Protein AF-A7RQT7-F1 (afdb_monomer_lite)

Organism: Nematostella vectensis (NCBI:txid45351)

Radius of gyration: 22.71 Å; chains: 1; bounding box: 48×41×63 Å

Secondary structure (DSSP, 8-state):
-EEEEEE-SS-EEEEESS--TTTTTT-----TTHHHHHHHHHHHHHHHHHHHHHHHHHHHHHHHHHHTT-HHHHHHHHHHHHHHHHHHHHHHHHHH-TT-HHHHHHHHHHHHHHHHHHHHHHHHHHHHHHHHHHHTS--

InterPro domains:
  IPR000203 GPS motif [PF01825] (1-25)
  IPR000832 GPCR, family 2, secretin-like [PF00002] (40-138)
  IPR000832 GPCR, family 2, secretin-like [PR00249] (43-67)
  IPR000832 GPCR, family 2, secretin-like [PR00249] (75-99)
  IPR000832 GPCR, family 2, secretin-like [PR00249] (106-129)
  IPR017981 GPCR, family 2-like, 7TM [PS50261] (41-139)
  IPR057244 GAIN, subdomain B [PS50221] (1-32)

pLDDT: mean 77.3, std 13.42, range [47.0, 93.88]

Foldseek 3Di:
DKDWPDDDPVDTHIDDPDDDPVCVVPDPDPDPVVVVVVVVVVVCLVVVLVVLLVVLVVVLVVLVVCCVPPVPLSVLVNLLSVLVNVLSVLVVVQVVVVPDPVSVVVSVVSNVVSVVSNVVSVVVVVVVVVCCVPVVDDD

Sequence (139 aa):
GCFVNGTNETHTICHCYHLTSFAVLMQHSPDTFASQHQFALGLITYIGISISLLALSLALLTFSTFTFLKSSRNFAHINLTLSLILAEVIFLVGIDKTQYYIPCRVIAVLLHYLFLVVFCWMAAEGIILYIMLVRVFPS

Structure (mmCIF, N/CA/C/O backbone):
data_AF-A7RQT7-F1
#
_entry.id   AF-A7RQT7-F1
#
loop_
_atom_site.group_PDB
_atom_site.id
_atom_site.type_symbol
_atom_site.label_atom_id
_atom_site.label_alt_id
_atom_site.label_comp_id
_atom_site.label_asym_id
_atom_site.label_entity_id
_atom_site.label_seq_id
_atom_site.pdbx_PDB_ins_code
_atom_site.Cartn_x
_atom_site.Cartn_y
_atom_site.Cartn_z
_atom_site.occupancy
_atom_site.B_iso_or_equiv
_atom_site.auth_seq_id
_atom_site.auth_comp_id
_atom_site.auth_asym_id
_atom_site.auth_atom_id
_atom_site.pdbx_PDB_model_num
ATOM 1 N N . GLY A 1 1 ? 23.841 27.815 -17.626 1.00 68.75 1 GLY A N 1
ATOM 2 C CA . GLY A 1 1 ? 23.195 27.535 -18.920 1.00 68.75 1 GLY A CA 1
ATOM 3 C C . GLY A 1 1 ? 23.325 26.061 -19.235 1.00 68.75 1 GLY A C 1
ATOM 4 O O . GLY A 1 1 ? 23.945 25.337 -18.461 1.00 68.75 1 GLY A O 1
ATOM 5 N N . CYS A 1 2 ? 22.718 25.605 -20.325 1.00 82.69 2 CYS A N 1
ATOM 6 C CA . CYS A 1 2 ? 22.808 24.219 -20.774 1.00 82.69 2 CYS A CA 1
ATOM 7 C C . CYS A 1 2 ? 23.068 24.172 -22.276 1.00 82.69 2 CYS A C 1
ATOM 9 O O . CYS A 1 2 ? 22.557 25.027 -22.996 1.00 82.69 2 CYS A O 1
ATOM 11 N N . PHE A 1 3 ? 23.867 23.209 -22.726 1.00 84.12 3 PHE A N 1
ATOM 12 C CA . PHE A 1 3 ? 24.204 23.011 -24.130 1.00 84.12 3 PHE A CA 1
ATOM 13 C C . PHE A 1 3 ? 24.027 21.543 -24.522 1.00 84.12 3 PHE A C 1
ATOM 15 O O . PHE A 1 3 ? 24.207 20.637 -23.711 1.00 84.12 3 PHE A O 1
ATOM 22 N N . VAL A 1 4 ? 23.635 21.308 -25.771 1.00 83.69 4 VAL A N 1
ATOM 23 C CA . VAL A 1 4 ? 23.454 19.960 -26.320 1.00 83.69 4 VAL A CA 1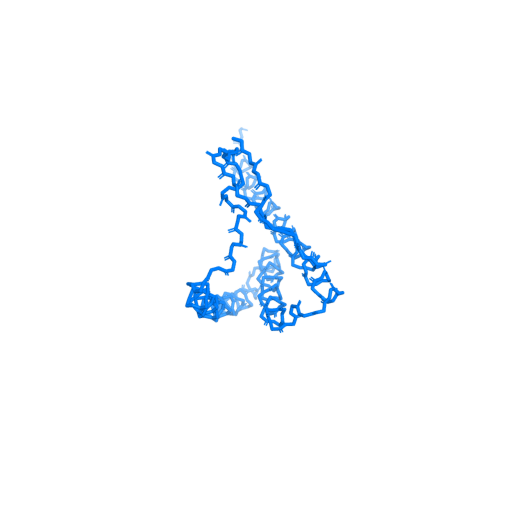
ATOM 24 C C . VAL A 1 4 ? 24.827 19.390 -26.666 1.00 83.69 4 VAL A C 1
ATOM 26 O O . VAL A 1 4 ? 25.588 20.025 -27.390 1.00 83.69 4 VAL A O 1
ATOM 29 N N . ASN A 1 5 ? 25.144 18.214 -26.130 1.00 84.94 5 ASN A N 1
ATOM 30 C CA . ASN A 1 5 ? 26.415 17.529 -26.359 1.00 84.94 5 ASN A CA 1
ATOM 31 C C . ASN A 1 5 ? 26.350 16.565 -27.550 1.00 84.94 5 ASN A C 1
ATOM 33 O O . ASN A 1 5 ? 27.333 16.385 -28.258 1.00 84.94 5 ASN A O 1
ATOM 37 N N . GLY A 1 6 ? 25.190 15.952 -27.791 1.00 82.50 6 GLY A N 1
ATOM 38 C CA . GLY A 1 6 ? 25.000 15.065 -28.935 1.00 82.50 6 GLY A CA 1
ATOM 39 C C . GLY A 1 6 ? 23.554 14.626 -29.094 1.00 82.50 6 GLY A C 1
ATOM 40 O O . GLY A 1 6 ? 22.845 14.468 -28.107 1.00 82.50 6 GLY A O 1
ATOM 41 N N . THR A 1 7 ? 23.124 14.411 -30.333 1.00 84.25 7 THR A N 1
ATOM 42 C CA . THR A 1 7 ? 21.769 13.954 -30.661 1.00 84.25 7 THR A CA 1
ATOM 43 C C . THR A 1 7 ? 21.854 12.681 -31.487 1.00 84.25 7 THR A C 1
ATOM 45 O O . THR A 1 7 ? 22.606 12.627 -32.457 1.00 84.25 7 THR A O 1
ATOM 48 N N . ASN A 1 8 ? 21.085 11.669 -31.103 1.00 84.38 8 ASN A N 1
ATOM 49 C CA . ASN A 1 8 ? 20.872 10.438 -31.856 1.00 84.38 8 ASN A CA 1
ATOM 50 C C . ASN A 1 8 ? 19.373 10.303 -32.186 1.00 84.38 8 ASN A C 1
ATOM 52 O O . ASN A 1 8 ? 18.559 11.034 -31.620 1.00 84.38 8 ASN A O 1
ATOM 56 N N . GLU A 1 9 ? 18.987 9.379 -33.070 1.00 78.19 9 GLU A N 1
ATOM 57 C CA . GLU A 1 9 ? 17.587 9.230 -33.514 1.00 78.19 9 GLU A CA 1
ATOM 58 C C . GLU A 1 9 ? 16.612 8.942 -32.366 1.00 78.19 9 GLU A C 1
ATOM 60 O O . GLU A 1 9 ? 15.435 9.283 -32.439 1.00 78.19 9 GLU A O 1
ATOM 65 N N . THR A 1 10 ? 17.104 8.340 -31.284 1.00 79.69 10 THR A N 1
ATOM 66 C CA . THR A 1 10 ? 16.289 7.984 -30.123 1.00 79.69 10 THR A CA 1
ATOM 67 C C . THR A 1 10 ? 16.389 8.984 -28.976 1.00 79.69 10 THR A C 1
ATOM 69 O O . THR A 1 10 ? 15.420 9.133 -28.236 1.00 79.69 10 THR A O 1
ATOM 72 N N . HIS A 1 11 ? 17.516 9.686 -28.805 1.00 60.91 11 HIS A N 1
ATOM 73 C CA . HIS A 1 11 ? 17.740 10.551 -27.642 1.00 60.91 11 HIS A CA 1
ATOM 74 C C . HIS A 1 11 ? 18.741 11.684 -27.898 1.00 60.91 11 HIS A C 1
ATOM 76 O O . HIS A 1 11 ? 19.710 11.538 -28.641 1.00 60.91 11 HIS A O 1
ATOM 82 N N . THR A 1 12 ? 18.544 12.790 -27.178 1.00 81.56 12 THR A N 1
ATOM 83 C CA . THR A 1 12 ? 19.444 13.949 -27.139 1.00 81.56 12 THR A CA 1
ATOM 84 C C . THR A 1 12 ? 20.131 14.035 -25.779 1.00 81.56 12 THR A C 1
ATOM 86 O O . THR A 1 12 ? 19.471 14.045 -24.742 1.00 81.56 12 THR A O 1
ATOM 89 N N . ILE A 1 13 ? 21.457 14.123 -25.782 1.00 78.25 13 ILE A N 1
ATOM 90 C CA . ILE A 1 13 ? 22.318 14.269 -24.609 1.00 78.25 13 ILE A CA 1
ATOM 91 C C . ILE A 1 13 ? 22.632 15.756 -24.420 1.00 78.25 13 ILE A C 1
ATOM 93 O O . ILE A 1 13 ? 23.211 16.390 -25.304 1.00 78.25 13 ILE A O 1
ATOM 97 N N . CYS A 1 14 ? 22.301 16.309 -23.253 1.00 78.50 14 CYS A N 1
ATOM 98 C CA . CYS A 1 14 ? 22.558 17.706 -22.895 1.00 78.50 14 CYS A CA 1
ATOM 99 C C . CYS A 1 14 ? 23.486 17.804 -21.677 1.00 78.50 14 CYS A C 1
ATOM 101 O O . CYS A 1 14 ? 23.302 17.085 -20.698 1.00 78.50 14 CYS A O 1
ATOM 103 N N . HIS A 1 15 ? 24.434 18.740 -21.708 1.00 75.44 15 HIS A N 1
ATOM 104 C CA . HIS A 1 15 ? 25.267 19.117 -20.568 1.00 75.44 15 HIS A CA 1
ATOM 105 C C . HIS A 1 15 ? 24.848 20.484 -20.023 1.00 75.44 15 HIS A C 1
ATOM 107 O O . HIS A 1 15 ? 24.940 21.509 -20.700 1.00 75.44 15 HIS A O 1
ATOM 113 N N . CYS A 1 16 ? 24.404 20.510 -18.766 1.00 74.75 16 CYS A N 1
ATOM 114 C CA . CYS A 1 16 ? 24.006 21.732 -18.078 1.00 74.75 16 CYS A CA 1
ATOM 115 C C . CYS A 1 16 ? 25.024 22.107 -16.997 1.00 74.75 16 CYS A C 1
ATOM 117 O O . CYS A 1 16 ? 25.324 21.304 -16.124 1.00 74.75 16 CYS A O 1
ATOM 119 N N . TYR A 1 17 ? 25.511 23.349 -17.022 1.00 70.19 17 TYR A N 1
ATOM 120 C CA . TYR A 1 17 ? 26.434 23.903 -16.018 1.00 70.19 17 TYR A CA 1
ATOM 121 C C . TYR A 1 17 ? 25.721 24.770 -14.964 1.00 70.19 17 TYR A C 1
ATOM 123 O O . TYR A 1 17 ? 26.354 25.317 -14.069 1.00 70.19 17 TYR A O 1
ATOM 131 N N . HIS A 1 18 ? 24.396 24.930 -15.073 1.00 63.62 18 HIS A N 1
ATOM 132 C CA . HIS A 1 18 ? 23.565 25.622 -14.083 1.00 63.62 18 HIS A CA 1
ATOM 133 C C . HIS A 1 18 ? 22.168 24.988 -14.081 1.00 63.62 18 HIS A C 1
ATOM 135 O O . HIS A 1 18 ? 21.367 25.276 -14.973 1.00 63.62 18 HIS A O 1
ATOM 141 N N . LEU A 1 19 ? 21.902 24.083 -13.137 1.00 60.72 19 LEU A N 1
ATOM 142 C CA . LEU A 1 19 ? 20.594 23.444 -12.974 1.00 60.72 19 LEU A CA 1
ATOM 143 C C . LEU A 1 19 ? 19.685 24.323 -12.102 1.00 60.72 19 LEU A C 1
ATOM 145 O O . LEU A 1 19 ? 20.134 24.901 -11.116 1.00 60.72 19 LEU A O 1
ATOM 149 N N . THR A 1 20 ? 18.394 24.403 -12.428 1.00 60.81 20 THR A N 1
ATOM 150 C CA . THR A 1 20 ? 17.394 24.802 -11.429 1.00 60.81 20 THR A CA 1
ATOM 151 C C . THR A 1 20 ? 17.267 23.683 -10.389 1.00 60.81 20 THR A C 1
ATOM 153 O O . THR A 1 20 ? 17.399 22.502 -10.713 1.00 60.81 20 THR A O 1
ATOM 156 N N . SER A 1 21 ? 17.007 24.051 -9.131 1.00 59.91 21 SER A N 1
ATOM 157 C CA . SER A 1 21 ? 17.052 23.172 -7.946 1.00 59.91 21 SER A CA 1
ATOM 158 C C . SER A 1 21 ? 16.269 21.849 -8.044 1.00 59.91 21 SER A C 1
ATOM 160 O O . SER A 1 21 ? 16.549 20.932 -7.279 1.00 59.91 21 SER A O 1
ATOM 162 N N . PHE A 1 22 ? 15.291 21.726 -8.946 1.00 55.53 22 PHE A N 1
ATOM 163 C CA . PHE A 1 22 ? 14.414 20.553 -9.043 1.00 55.53 22 PHE A CA 1
ATOM 164 C C . PHE A 1 22 ? 14.887 19.495 -10.054 1.00 55.53 22 PHE A C 1
ATOM 166 O O . PHE A 1 22 ? 14.475 18.342 -9.959 1.00 55.53 22 PHE A O 1
ATOM 173 N N . ALA A 1 23 ? 15.780 19.843 -10.988 1.00 50.66 23 ALA A N 1
ATOM 174 C CA . ALA A 1 23 ? 16.244 18.918 -12.028 1.00 50.66 23 ALA A CA 1
ATOM 175 C C . ALA A 1 23 ? 17.239 17.858 -11.506 1.00 50.66 23 ALA A C 1
ATOM 177 O O . ALA A 1 23 ? 17.301 16.765 -12.056 1.00 50.66 23 ALA A O 1
ATOM 178 N N . VAL A 1 24 ? 17.947 18.136 -10.402 1.00 54.69 24 VAL A N 1
ATOM 179 C CA . VAL A 1 24 ? 18.858 17.178 -9.738 1.00 54.69 24 VAL A CA 1
ATOM 180 C C . VAL A 1 24 ? 18.100 16.038 -9.038 1.00 54.69 24 VAL A C 1
ATOM 182 O O . VAL A 1 24 ? 18.593 14.918 -8.994 1.00 54.69 24 VAL A O 1
ATOM 185 N N . LEU A 1 25 ? 16.887 16.278 -8.525 1.00 50.75 25 LEU A N 1
ATOM 186 C CA . LEU A 1 25 ? 16.110 15.262 -7.791 1.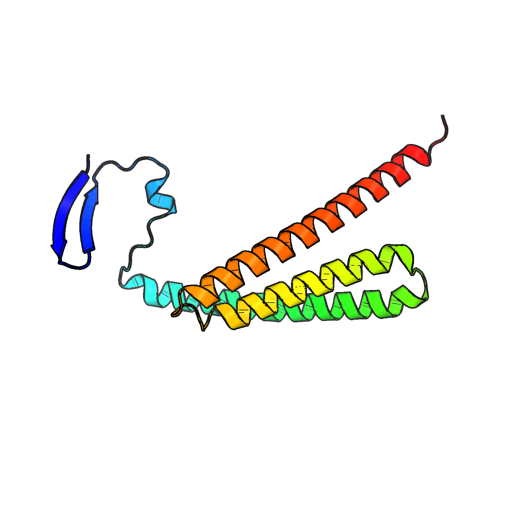00 50.75 25 LEU A CA 1
ATOM 187 C C . LEU A 1 25 ? 15.404 14.241 -8.705 1.00 50.75 25 LEU A C 1
ATOM 189 O O . LEU A 1 25 ? 14.990 13.186 -8.236 1.00 50.75 25 LEU A O 1
ATOM 193 N N . MET A 1 26 ? 15.266 14.553 -9.999 1.00 48.19 26 MET A N 1
ATOM 194 C CA . MET A 1 26 ? 14.597 13.727 -11.019 1.00 48.19 26 MET A CA 1
ATOM 195 C C . MET A 1 26 ? 15.578 13.088 -12.014 1.00 48.19 26 MET A C 1
ATOM 197 O O . MET A 1 26 ? 15.153 12.397 -12.941 1.00 48.19 26 MET A O 1
ATOM 201 N N . GLN A 1 27 ? 16.885 13.331 -11.867 1.00 48.03 27 GLN A N 1
ATOM 202 C CA . GLN A 1 27 ? 17.873 12.862 -12.829 1.00 48.03 27 GLN A CA 1
ATOM 203 C C . GLN A 1 27 ? 18.157 11.366 -12.637 1.00 48.03 27 GLN A C 1
ATOM 205 O O . GLN A 1 27 ? 19.049 10.951 -11.902 1.00 48.03 27 GLN A O 1
ATOM 210 N N . HIS A 1 28 ? 17.384 10.550 -13.348 1.00 48.91 28 HIS A N 1
ATOM 211 C CA . HIS A 1 28 ? 17.690 9.153 -13.624 1.00 48.91 28 HIS A CA 1
ATOM 212 C C . HIS A 1 28 ? 18.806 9.090 -14.684 1.00 48.91 28 HIS A C 1
ATOM 214 O O . HIS A 1 28 ? 18.537 8.923 -15.871 1.00 48.91 28 HIS A O 1
ATOM 220 N N . SER A 1 29 ? 20.062 9.302 -14.278 1.00 53.53 29 SER A N 1
ATOM 221 C CA . SER A 1 29 ? 21.218 9.057 -15.152 1.00 53.53 29 SER A CA 1
ATOM 222 C C . SER A 1 29 ? 21.513 7.553 -15.210 1.00 53.53 29 SER A C 1
ATOM 224 O O . SER A 1 29 ? 21.714 6.944 -14.155 1.00 53.53 29 SER A O 1
ATOM 226 N N . PRO A 1 30 ? 21.595 6.932 -16.401 1.00 49.62 30 PRO A N 1
ATOM 227 C CA . PRO A 1 30 ? 22.054 5.561 -16.551 1.00 49.62 30 PRO A CA 1
ATOM 228 C C . PRO A 1 30 ? 23.589 5.557 -16.569 1.00 49.62 30 PRO A C 1
ATOM 230 O O . PRO A 1 30 ? 24.209 5.241 -17.577 1.00 49.62 30 PRO A O 1
ATOM 233 N N . ASP A 1 31 ? 24.214 5.962 -15.466 1.00 47.00 31 ASP A N 1
ATOM 234 C CA . ASP A 1 31 ? 25.655 5.780 -15.293 1.00 47.00 31 ASP A CA 1
ATOM 235 C C . ASP A 1 31 ? 25.923 4.374 -14.764 1.00 47.00 31 ASP A C 1
ATOM 237 O O . ASP A 1 31 ? 25.110 3.802 -14.050 1.00 47.00 31 ASP A O 1
ATOM 241 N N . THR A 1 32 ? 27.067 3.793 -15.094 1.00 48.69 32 THR A N 1
ATOM 242 C CA . THR A 1 32 ? 27.469 2.396 -14.839 1.00 48.69 32 THR A CA 1
ATOM 243 C C . THR A 1 32 ? 27.371 1.953 -13.360 1.00 48.69 32 THR A C 1
ATOM 245 O O . THR A 1 32 ? 27.286 0.757 -13.071 1.00 48.69 32 THR A O 1
ATOM 248 N N . PHE A 1 33 ? 27.282 2.909 -12.427 1.00 49.75 33 PHE A N 1
ATOM 249 C CA . PHE A 1 33 ? 26.960 2.727 -11.001 1.00 49.75 33 PHE A CA 1
ATOM 250 C C . PHE A 1 33 ? 25.491 2.345 -10.728 1.00 49.75 33 PHE A C 1
ATOM 252 O O . PHE A 1 33 ? 25.169 1.784 -9.681 1.00 49.75 33 PHE A O 1
ATOM 259 N N . ALA A 1 34 ? 24.588 2.596 -11.676 1.00 55.12 34 ALA A N 1
ATOM 260 C CA . ALA A 1 34 ? 23.169 2.279 -11.601 1.00 55.12 34 ALA A CA 1
ATOM 261 C C . ALA A 1 34 ? 22.925 0.773 -11.464 1.00 55.12 34 ALA A C 1
ATOM 263 O O . ALA A 1 34 ? 21.980 0.390 -10.796 1.00 55.12 34 ALA A O 1
ATOM 264 N N . SER A 1 35 ? 23.776 -0.100 -12.010 1.00 56.19 35 SER A N 1
ATOM 265 C CA . SER A 1 35 ? 23.578 -1.557 -11.904 1.00 56.19 35 SER A CA 1
ATOM 266 C C . SER A 1 35 ? 23.628 -2.065 -10.453 1.00 56.19 35 SER A C 1
ATOM 268 O O . SER A 1 35 ? 22.727 -2.782 -10.014 1.00 56.19 35 SER A O 1
ATOM 270 N N . GLN A 1 36 ? 24.629 -1.638 -9.674 1.00 59.56 36 GLN A N 1
ATOM 271 C CA . GLN A 1 36 ? 24.750 -1.993 -8.256 1.00 59.56 36 GLN A CA 1
ATOM 272 C C . GLN A 1 36 ? 23.673 -1.319 -7.406 1.00 59.56 36 GLN A C 1
ATOM 274 O O . GLN A 1 36 ? 23.113 -1.953 -6.511 1.00 59.56 36 GLN A O 1
ATOM 279 N N . HIS A 1 37 ? 23.337 -0.061 -7.704 1.00 64.44 37 HIS A N 1
ATOM 280 C CA . HIS A 1 37 ? 22.267 0.640 -6.999 1.00 64.44 37 HIS A CA 1
ATOM 281 C C . HIS A 1 37 ? 20.889 0.025 -7.273 1.00 64.44 37 HIS A C 1
ATOM 283 O O . HIS A 1 37 ? 20.133 -0.172 -6.329 1.00 64.44 37 HIS A O 1
ATOM 289 N N . GLN A 1 38 ? 20.579 -0.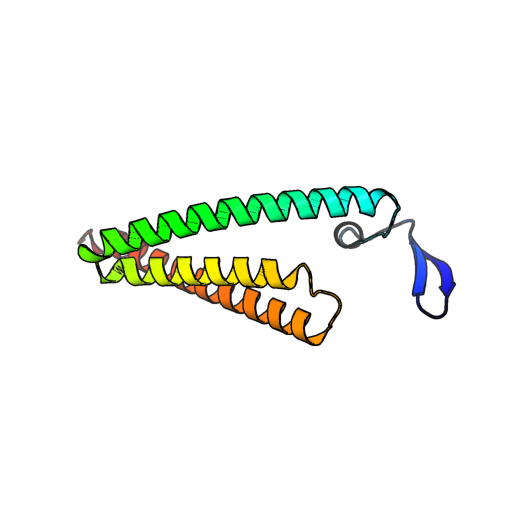348 -8.517 1.00 67.56 38 GLN A N 1
ATOM 290 C CA . GLN A 1 38 ? 19.328 -1.022 -8.888 1.00 67.56 38 GLN A CA 1
A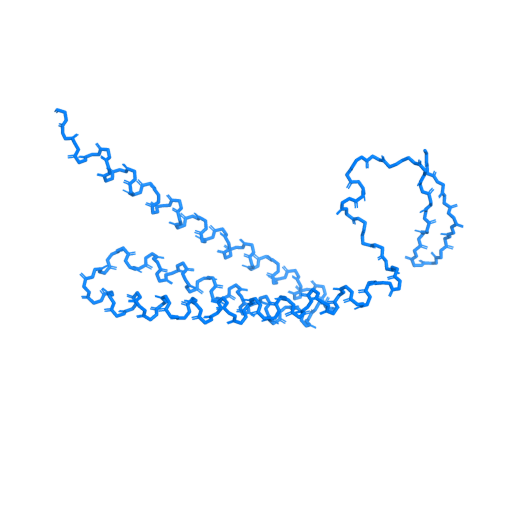TOM 291 C C . GLN A 1 38 ? 19.207 -2.392 -8.212 1.00 67.56 38 GLN A C 1
ATOM 293 O O . GLN A 1 38 ? 18.144 -2.726 -7.694 1.00 67.56 38 GLN A O 1
ATOM 298 N N . PHE A 1 39 ? 20.303 -3.155 -8.135 1.00 72.00 39 PHE A N 1
ATOM 299 C CA . PHE A 1 39 ? 20.317 -4.429 -7.414 1.00 72.00 39 PHE A CA 1
ATOM 300 C C . PHE A 1 39 ? 20.108 -4.243 -5.904 1.00 72.00 39 PHE A C 1
ATOM 302 O O . PHE A 1 39 ? 19.302 -4.949 -5.300 1.00 72.00 39 PHE A O 1
ATOM 309 N N . ALA A 1 40 ? 20.782 -3.263 -5.293 1.00 78.06 40 ALA A N 1
ATOM 310 C CA . ALA A 1 40 ? 20.623 -2.956 -3.873 1.00 78.06 40 ALA A CA 1
ATOM 311 C C . ALA A 1 40 ? 19.199 -2.476 -3.542 1.00 78.06 40 ALA A C 1
ATOM 313 O O . ALA A 1 40 ? 18.599 -2.961 -2.586 1.00 78.06 40 ALA A O 1
ATOM 314 N N . LEU A 1 41 ? 18.638 -1.572 -4.352 1.00 77.44 41 LEU A N 1
ATOM 315 C CA . LEU A 1 41 ? 17.257 -1.099 -4.225 1.00 77.44 41 LEU A CA 1
ATOM 316 C C . LEU A 1 41 ? 16.266 -2.259 -4.364 1.00 77.44 41 LEU A C 1
ATOM 318 O O . LEU A 1 41 ? 15.415 -2.426 -3.497 1.00 77.44 41 LEU A O 1
ATOM 322 N N . GLY A 1 42 ? 16.425 -3.111 -5.381 1.00 80.75 42 GLY A N 1
ATOM 323 C CA . GLY A 1 42 ? 15.580 -4.291 -5.572 1.00 80.75 42 GLY A CA 1
ATOM 324 C C . GLY A 1 42 ? 15.632 -5.262 -4.389 1.00 80.75 42 GLY A C 1
ATOM 325 O O . GLY A 1 42 ? 14.588 -5.719 -3.922 1.00 80.75 42 GLY A O 1
ATOM 326 N N . LEU A 1 43 ? 16.826 -5.526 -3.850 1.00 83.19 43 LEU A N 1
ATOM 327 C CA . LEU A 1 43 ? 17.007 -6.396 -2.686 1.00 83.19 43 LEU A CA 1
ATOM 328 C C . LEU A 1 43 ? 16.337 -5.820 -1.431 1.00 83.19 43 LEU A C 1
ATOM 330 O O . LEU A 1 43 ? 15.616 -6.536 -0.734 1.00 83.19 43 LEU A O 1
ATOM 334 N N . ILE A 1 44 ? 16.542 -4.527 -1.158 1.00 87.56 44 ILE A N 1
ATOM 335 C CA . ILE A 1 44 ? 15.926 -3.837 -0.016 1.00 87.56 44 ILE A CA 1
ATOM 336 C C . ILE A 1 44 ? 14.402 -3.860 -0.146 1.00 87.56 44 ILE A C 1
ATOM 338 O O . ILE A 1 44 ? 13.712 -4.171 0.823 1.00 87.56 44 ILE A O 1
ATOM 342 N N . THR A 1 45 ? 13.870 -3.584 -1.337 1.00 87.12 45 THR A N 1
ATOM 343 C CA . THR A 1 45 ? 12.430 -3.617 -1.604 1.00 87.12 45 THR A CA 1
ATOM 344 C C . THR A 1 45 ? 11.852 -5.020 -1.422 1.00 87.12 45 THR A C 1
ATOM 346 O O . THR A 1 45 ? 10.824 -5.163 -0.767 1.00 87.12 45 THR A O 1
ATOM 349 N N . TYR A 1 46 ? 12.519 -6.065 -1.918 1.00 85.62 46 TYR A N 1
ATOM 350 C CA . TYR A 1 46 ? 12.044 -7.444 -1.780 1.00 85.62 46 TYR A CA 1
ATOM 351 C C . TYR A 1 46 ? 12.012 -7.907 -0.315 1.00 85.62 46 TYR A C 1
ATOM 353 O O . TYR A 1 46 ? 11.017 -8.475 0.144 1.00 85.62 46 TYR A O 1
ATOM 361 N N . ILE A 1 47 ? 13.079 -7.627 0.442 1.00 91.75 47 ILE A N 1
ATOM 362 C CA . ILE A 1 47 ? 13.152 -7.947 1.875 1.00 91.75 47 ILE A CA 1
ATOM 363 C C . ILE A 1 47 ? 12.112 -7.132 2.651 1.00 91.75 47 ILE A C 1
ATOM 365 O O . ILE A 1 47 ? 11.375 -7.693 3.460 1.00 91.75 47 ILE A O 1
ATOM 369 N N . GLY A 1 48 ? 12.019 -5.829 2.374 1.00 89.56 48 GLY A N 1
ATOM 370 C CA . GLY A 1 48 ? 11.068 -4.926 3.016 1.00 89.56 48 GLY A CA 1
ATOM 371 C C . GLY A 1 48 ? 9.623 -5.379 2.823 1.00 89.56 48 GLY A C 1
ATOM 372 O O . GLY A 1 48 ? 8.915 -5.561 3.807 1.00 89.56 48 GLY A O 1
ATOM 373 N N . ILE A 1 49 ? 9.215 -5.654 1.580 1.00 90.19 49 ILE A N 1
ATOM 374 C CA . ILE A 1 49 ? 7.864 -6.142 1.261 1.00 90.19 49 ILE A CA 1
ATOM 375 C C . ILE A 1 49 ? 7.594 -7.494 1.923 1.00 90.19 49 ILE A C 1
ATOM 377 O O . ILE A 1 49 ? 6.511 -7.709 2.454 1.00 90.19 49 ILE A O 1
ATOM 381 N N . SER A 1 50 ? 8.572 -8.402 1.949 1.00 91.62 50 SER A N 1
ATOM 382 C CA . SER A 1 50 ? 8.398 -9.705 2.606 1.00 91.62 50 SER A CA 1
ATOM 383 C C . SER A 1 50 ? 8.115 -9.551 4.104 1.00 91.62 50 SER A C 1
ATOM 385 O O . SER A 1 50 ? 7.210 -10.191 4.638 1.00 91.62 50 SER A O 1
ATOM 387 N N . ILE A 1 51 ? 8.862 -8.678 4.786 1.00 93.81 51 ILE A N 1
ATOM 388 C CA . ILE A 1 51 ? 8.663 -8.392 6.213 1.00 93.81 51 ILE A CA 1
ATOM 389 C C . ILE A 1 51 ? 7.311 -7.704 6.441 1.00 93.81 51 ILE A C 1
ATOM 391 O O . ILE A 1 51 ? 6.584 -8.087 7.362 1.00 93.81 51 ILE A O 1
ATOM 395 N N . SER A 1 52 ? 6.950 -6.731 5.603 1.00 93.06 52 SER A N 1
ATOM 396 C CA . SER A 1 52 ? 5.658 -6.045 5.680 1.00 93.06 52 SER A CA 1
ATOM 397 C C . SER A 1 52 ? 4.480 -6.999 5.493 1.00 93.06 52 SER A C 1
ATOM 399 O O . SER A 1 52 ? 3.568 -6.988 6.318 1.00 93.06 52 SER A O 1
ATOM 401 N N . LEU A 1 53 ? 4.527 -7.890 4.498 1.00 92.19 53 LEU A N 1
ATOM 402 C CA . LEU A 1 53 ? 3.498 -8.907 4.270 1.00 92.19 53 LEU A CA 1
ATOM 403 C C . LEU A 1 53 ? 3.326 -9.817 5.490 1.00 92.19 53 LEU A C 1
ATOM 405 O O . LEU A 1 53 ? 2.198 -10.093 5.906 1.00 92.19 53 LEU A O 1
ATOM 409 N N . LEU A 1 54 ? 4.431 -10.252 6.105 1.00 93.88 54 LEU A N 1
ATOM 410 C CA . LEU A 1 54 ? 4.381 -11.048 7.333 1.00 93.88 54 LEU A CA 1
ATOM 411 C C . LEU A 1 54 ? 3.731 -10.262 8.477 1.00 93.88 54 LEU A C 1
ATOM 413 O O . LEU A 1 54 ? 2.809 -10.771 9.117 1.00 93.88 54 LEU A O 1
ATOM 417 N N . ALA A 1 55 ? 4.139 -9.013 8.699 1.00 92.56 55 ALA A N 1
ATOM 418 C CA . ALA A 1 55 ? 3.565 -8.161 9.738 1.00 92.56 55 ALA A CA 1
ATOM 419 C C . ALA A 1 55 ? 2.064 -7.890 9.515 1.00 92.56 55 ALA A C 1
ATOM 421 O O . ALA A 1 55 ? 1.267 -8.019 10.447 1.00 92.56 55 ALA A O 1
ATOM 422 N N . LEU A 1 56 ? 1.659 -7.573 8.282 1.00 90.25 56 LEU A N 1
ATOM 423 C CA . LEU A 1 56 ? 0.263 -7.334 7.910 1.00 90.25 56 LEU A CA 1
ATOM 424 C C . LEU A 1 56 ? -0.580 -8.604 8.044 1.00 90.25 56 LEU A C 1
ATOM 426 O O . LEU A 1 56 ? -1.715 -8.529 8.513 1.00 90.25 56 LEU A O 1
ATOM 430 N N . SER A 1 57 ? -0.032 -9.771 7.700 1.00 90.31 57 SER A N 1
ATOM 431 C CA . SER A 1 57 ? -0.727 -11.050 7.879 1.00 90.31 57 SER A CA 1
ATOM 432 C C . SER A 1 57 ? -0.975 -11.364 9.360 1.00 90.31 57 SER A C 1
ATOM 434 O O . SER A 1 57 ? -2.097 -11.705 9.735 1.00 90.31 57 SER A O 1
ATOM 436 N N . LEU A 1 58 ? 0.018 -11.149 10.230 1.00 91.19 58 LEU A N 1
ATOM 437 C CA . LEU A 1 58 ? -0.134 -11.290 11.681 1.00 91.19 58 LEU A CA 1
ATOM 438 C C . LEU A 1 58 ? -1.142 -10.286 12.252 1.00 91.19 58 LEU A C 1
ATOM 440 O O . LEU A 1 58 ? -1.970 -10.657 13.089 1.00 91.19 58 LEU A O 1
ATOM 444 N N . ALA A 1 59 ? -1.122 -9.037 11.782 1.00 87.88 59 ALA A N 1
ATOM 445 C CA . ALA A 1 59 ? -2.115 -8.034 12.157 1.00 87.88 59 ALA A CA 1
ATOM 446 C C . ALA A 1 59 ? -3.528 -8.462 11.730 1.00 87.88 59 ALA A C 1
ATOM 448 O O . ALA A 1 59 ? -4.450 -8.404 12.539 1.00 87.88 59 ALA A O 1
ATOM 449 N N . LEU A 1 60 ? -3.697 -8.975 10.508 1.00 87.50 60 LEU A N 1
ATOM 450 C CA . LEU A 1 60 ? -4.978 -9.469 9.998 1.00 87.50 60 LEU A CA 1
ATOM 451 C C . LEU A 1 60 ? -5.509 -10.659 10.811 1.00 87.50 60 LEU A C 1
ATOM 453 O O . LEU A 1 60 ? -6.703 -10.709 11.114 1.00 87.50 60 LEU A O 1
ATOM 457 N N . LEU A 1 61 ? -4.638 -11.599 11.189 1.00 86.31 61 LEU A N 1
ATOM 458 C CA . LEU A 1 61 ? -4.984 -12.738 12.048 1.00 86.31 61 LEU A CA 1
ATOM 459 C C . LEU A 1 61 ? -5.381 -12.277 13.454 1.00 86.31 61 LEU A C 1
ATOM 461 O O . LEU A 1 61 ? -6.393 -12.724 14.001 1.00 86.31 61 LEU A O 1
ATOM 465 N N . THR A 1 62 ? -4.624 -11.338 14.020 1.00 86.44 62 THR A N 1
ATOM 466 C CA . THR A 1 62 ? -4.931 -10.740 15.323 1.00 86.44 62 THR A CA 1
ATOM 467 C C . THR A 1 62 ? -6.279 -10.028 15.263 1.00 86.44 62 THR A C 1
ATOM 469 O O . THR A 1 62 ? -7.166 -10.302 16.064 1.00 86.44 62 THR A O 1
ATOM 472 N N . PHE A 1 63 ? -6.516 -9.185 14.260 1.00 80.38 63 PHE A N 1
ATOM 473 C CA . PHE A 1 63 ? -7.811 -8.539 14.102 1.00 80.38 63 PHE A CA 1
ATOM 474 C C . PHE A 1 63 ? -8.922 -9.554 13.850 1.00 80.38 63 PHE A C 1
ATOM 476 O O . PHE A 1 63 ? -9.962 -9.437 14.480 1.00 80.38 63 PHE A O 1
ATOM 483 N N . SER A 1 64 ? -8.736 -10.593 13.037 1.00 75.88 64 SER A N 1
ATOM 484 C CA . SER A 1 64 ? -9.779 -11.607 12.801 1.00 75.88 64 SER A CA 1
ATOM 485 C C . SER A 1 64 ? -10.165 -12.366 14.073 1.00 75.88 64 SER A C 1
ATOM 487 O O . SER A 1 64 ? -11.351 -12.520 14.356 1.00 75.88 64 SER A O 1
ATOM 489 N N . THR A 1 65 ? -9.190 -12.768 14.889 1.00 77.25 65 THR A N 1
ATOM 490 C CA . THR A 1 65 ? -9.449 -13.452 16.171 1.00 77.25 65 THR A CA 1
ATOM 491 C C . THR A 1 65 ? -10.113 -12.527 17.196 1.00 77.25 65 THR A C 1
ATOM 493 O O . THR A 1 65 ? -11.087 -12.918 17.838 1.00 77.25 65 THR A O 1
ATOM 496 N N . PHE A 1 66 ? -9.681 -11.265 17.287 1.00 68.19 66 PHE A N 1
ATOM 497 C CA . PHE A 1 66 ? -10.317 -10.253 18.141 1.00 68.19 66 PHE A CA 1
ATOM 498 C C . PHE A 1 66 ? -11.663 -9.733 17.592 1.00 68.19 66 PHE A C 1
ATOM 500 O O . PHE A 1 66 ? -12.458 -9.176 18.352 1.00 68.19 66 PHE A O 1
ATOM 507 N N . THR A 1 67 ? -11.965 -9.926 16.300 1.00 59.66 67 THR A N 1
ATOM 508 C CA . THR A 1 67 ? -13.230 -9.492 15.662 1.00 59.66 67 THR A CA 1
ATOM 509 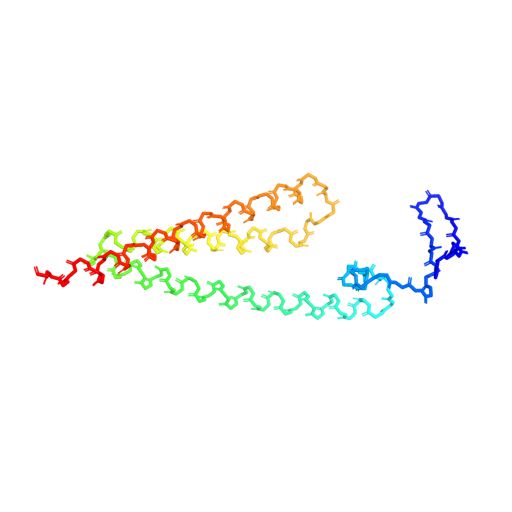C C . THR A 1 67 ? -14.426 -10.190 16.276 1.00 59.66 67 THR A C 1
ATOM 511 O O . THR A 1 67 ? -15.487 -9.575 16.391 1.00 59.66 67 THR A O 1
ATOM 514 N N . PHE A 1 68 ? -14.230 -11.419 16.759 1.00 57.31 68 PHE A N 1
ATOM 515 C CA . PHE A 1 68 ? -15.243 -12.160 17.501 1.00 57.31 68 PHE A CA 1
ATOM 516 C C . PHE A 1 68 ? -15.785 -11.376 18.716 1.00 57.31 68 PHE A C 1
ATOM 518 O O . PHE A 1 68 ? -16.918 -11.596 19.128 1.00 57.31 68 PHE A O 1
ATOM 525 N N . LEU A 1 69 ? -15.023 -10.410 19.252 1.00 56.41 69 LEU A N 1
ATOM 526 C CA . LEU A 1 69 ? -15.400 -9.607 20.420 1.00 56.41 69 LEU A CA 1
ATOM 527 C C . LEU A 1 69 ? -15.832 -8.159 20.095 1.00 56.41 69 LEU A C 1
ATOM 529 O O . LEU A 1 69 ? -16.420 -7.508 20.959 1.00 56.41 69 LEU A O 1
ATOM 533 N N . LYS A 1 70 ? -15.539 -7.600 18.903 1.00 56.44 70 LYS A N 1
ATOM 534 C CA . LYS A 1 70 ? -15.724 -6.149 18.631 1.00 56.44 70 LYS A CA 1
ATOM 535 C C . LYS A 1 70 ? -15.948 -5.789 17.144 1.00 56.44 70 LYS A C 1
ATOM 537 O O . LYS A 1 70 ? -15.219 -4.994 16.552 1.00 56.44 70 LYS A O 1
ATOM 542 N N . SER A 1 71 ? -16.997 -6.368 16.556 1.00 62.75 71 SER A N 1
ATOM 543 C CA . SER A 1 71 ? -17.314 -6.407 15.112 1.00 62.75 71 SER A CA 1
ATOM 544 C C . SER A 1 71 ? -17.260 -5.071 14.327 1.00 62.75 71 SER A C 1
ATOM 546 O O . SER A 1 71 ? -16.758 -5.065 13.207 1.00 62.75 71 SER A O 1
ATOM 548 N N . SER A 1 72 ? -17.687 -3.923 14.882 1.00 65.19 72 SER A N 1
ATOM 549 C CA . SER A 1 72 ? -17.819 -2.681 14.083 1.00 65.19 72 SER A CA 1
ATOM 550 C C . SER A 1 72 ? -16.504 -1.947 13.782 1.00 65.19 72 SER A C 1
ATOM 552 O O . SER A 1 72 ? -16.340 -1.445 12.676 1.00 65.19 72 SER A O 1
ATOM 554 N N . ARG A 1 73 ? -15.568 -1.860 14.740 1.00 68.25 73 ARG A N 1
ATOM 555 C CA . ARG A 1 73 ? -14.278 -1.160 14.543 1.00 68.25 73 ARG A CA 1
ATOM 556 C C . ARG A 1 73 ? -13.247 -2.060 13.860 1.00 68.25 73 ARG A C 1
ATOM 558 O O . ARG A 1 73 ? -12.435 -1.602 13.067 1.00 68.25 73 ARG A O 1
ATOM 565 N N . ASN A 1 74 ? -13.316 -3.369 14.110 1.00 72.62 74 ASN A N 1
ATOM 566 C CA . ASN A 1 74 ? -12.425 -4.325 13.458 1.00 72.62 74 ASN A CA 1
ATOM 567 C C . ASN A 1 74 ? -12.673 -4.451 11.950 1.00 72.62 74 ASN A C 1
ATOM 569 O O . ASN A 1 74 ? -11.727 -4.724 11.219 1.00 72.62 74 ASN A O 1
ATOM 573 N N . PHE A 1 75 ? -13.895 -4.212 11.467 1.00 78.44 75 PHE A N 1
ATOM 574 C CA . PHE A 1 75 ? -14.190 -4.254 10.034 1.00 78.44 75 PHE A CA 1
ATOM 575 C C . PHE A 1 75 ? -13.375 -3.222 9.230 1.00 78.44 75 PHE A C 1
ATOM 577 O O . PHE A 1 75 ? -12.824 -3.558 8.181 1.00 78.44 75 PHE A O 1
ATOM 584 N N . ALA A 1 76 ? -13.221 -1.999 9.752 1.00 81.62 76 ALA A N 1
ATOM 585 C CA . ALA A 1 76 ? -12.416 -0.954 9.118 1.00 81.62 76 ALA A CA 1
ATOM 586 C C . ALA A 1 76 ? -10.925 -1.330 9.071 1.00 81.62 76 ALA A C 1
ATOM 588 O O . ALA A 1 76 ? -10.300 -1.249 8.013 1.00 81.62 76 ALA A O 1
ATOM 589 N N . HIS A 1 77 ? -10.373 -1.823 10.187 1.00 82.00 77 HIS A N 1
ATOM 590 C CA . HIS A 1 77 ? -8.986 -2.296 10.244 1.00 82.00 77 HIS A CA 1
ATOM 591 C C . HIS A 1 77 ? -8.730 -3.481 9.303 1.00 82.00 77 HIS A C 1
ATOM 593 O O . HIS A 1 77 ? -7.715 -3.494 8.613 1.00 82.00 77 HIS A O 1
ATOM 599 N N . ILE A 1 78 ? -9.657 -4.441 9.211 1.00 84.06 78 ILE A N 1
ATOM 600 C CA . ILE A 1 78 ? -9.550 -5.573 8.280 1.00 84.06 78 ILE A CA 1
ATOM 601 C C . ILE A 1 78 ? -9.520 -5.085 6.830 1.00 84.06 78 ILE A C 1
ATOM 603 O O . ILE A 1 78 ? -8.643 -5.496 6.072 1.00 84.06 78 ILE A O 1
ATOM 607 N N . ASN A 1 79 ? -10.435 -4.192 6.443 1.00 86.81 79 ASN A N 1
ATOM 608 C CA . ASN A 1 79 ? -10.477 -3.667 5.078 1.00 86.81 79 ASN A CA 1
ATOM 609 C C . ASN A 1 79 ? -9.211 -2.861 4.727 1.00 86.81 79 ASN A C 1
ATOM 611 O O . ASN A 1 79 ? -8.699 -2.957 3.608 1.00 86.81 79 ASN A O 1
ATOM 615 N N . LEU A 1 80 ? -8.670 -2.115 5.696 1.00 86.69 80 LEU A N 1
ATOM 616 C CA . LEU A 1 80 ? -7.405 -1.392 5.570 1.00 86.69 80 LEU A CA 1
ATOM 617 C C . LEU A 1 80 ? -6.229 -2.350 5.332 1.00 86.69 80 LEU A C 1
ATOM 619 O O . LEU A 1 80 ? -5.494 -2.204 4.356 1.00 86.69 80 LEU A O 1
ATOM 623 N N . THR A 1 81 ? -6.069 -3.347 6.207 1.00 88.00 81 THR A N 1
ATOM 624 C CA . THR A 1 81 ? -4.982 -4.330 6.129 1.00 88.00 81 THR A CA 1
ATOM 625 C C . THR A 1 81 ? -5.076 -5.161 4.852 1.00 88.00 81 THR A C 1
ATOM 627 O O . THR A 1 81 ? -4.060 -5.388 4.202 1.00 88.00 81 THR A O 1
ATOM 630 N N . LEU A 1 82 ? -6.283 -5.550 4.433 1.00 88.69 82 LEU A N 1
ATOM 631 C CA . LEU A 1 82 ? -6.498 -6.276 3.182 1.00 88.69 82 LEU A CA 1
ATOM 632 C C . LEU A 1 82 ? -6.124 -5.429 1.957 1.00 88.69 82 LEU A C 1
ATOM 634 O O . LEU A 1 82 ? -5.456 -5.926 1.052 1.00 88.69 82 LEU A O 1
ATOM 638 N N . SER A 1 83 ? -6.503 -4.147 1.944 1.00 90.19 83 SER A N 1
ATOM 639 C CA . SER A 1 83 ? -6.146 -3.217 0.862 1.00 90.19 83 SER A CA 1
ATOM 640 C C . SER A 1 83 ? -4.631 -3.013 0.758 1.00 90.19 83 SER A C 1
ATOM 642 O O . SER A 1 83 ? -4.100 -2.945 -0.350 1.00 90.19 83 SER A O 1
ATOM 644 N N . LEU A 1 84 ? -3.924 -2.964 1.894 1.00 89.44 84 LEU A N 1
ATOM 645 C CA . LEU A 1 84 ? -2.460 -2.876 1.932 1.00 89.44 84 LEU A CA 1
ATOM 646 C C . LEU A 1 84 ? -1.784 -4.158 1.440 1.00 89.44 84 LEU A C 1
ATOM 648 O O . LEU A 1 84 ? -0.883 -4.073 0.612 1.00 89.44 84 LEU A O 1
ATOM 652 N N . ILE A 1 85 ? -2.251 -5.334 1.872 1.00 91.44 85 ILE A N 1
ATOM 653 C CA . ILE A 1 85 ? -1.739 -6.621 1.370 1.00 91.44 85 ILE A CA 1
ATOM 654 C C . ILE A 1 85 ? -1.913 -6.699 -0.150 1.00 91.44 85 ILE A C 1
ATOM 656 O O . ILE A 1 85 ? -0.980 -7.061 -0.864 1.00 91.44 85 ILE A O 1
ATOM 660 N N . LEU A 1 86 ? -3.089 -6.319 -0.660 1.00 90.56 86 LEU A N 1
ATOM 661 C CA . LEU A 1 86 ? -3.340 -6.265 -2.099 1.00 90.56 86 LEU A CA 1
ATOM 662 C C . LEU A 1 86 ? -2.362 -5.317 -2.798 1.00 90.56 86 LEU A C 1
ATOM 664 O O . LEU A 1 86 ? -1.782 -5.703 -3.810 1.00 90.56 86 LEU A O 1
ATOM 668 N N . ALA A 1 87 ? -2.139 -4.116 -2.258 1.00 89.38 87 ALA A N 1
ATOM 669 C CA . ALA A 1 87 ? -1.197 -3.154 -2.825 1.00 89.38 87 ALA A CA 1
ATOM 670 C C . ALA A 1 87 ? 0.233 -3.716 -2.889 1.00 89.38 87 ALA A C 1
ATOM 672 O O . ALA A 1 87 ? 0.881 -3.608 -3.929 1.00 89.38 87 ALA A O 1
ATOM 673 N N . GLU A 1 88 ? 0.708 -4.374 -1.830 1.00 89.12 88 GLU A N 1
ATOM 674 C CA . GLU A 1 88 ? 2.038 -4.995 -1.808 1.00 89.12 88 GLU A CA 1
ATOM 675 C C . GLU A 1 88 ? 2.166 -6.141 -2.817 1.00 89.12 88 GLU A C 1
ATOM 677 O O . GLU A 1 88 ? 3.160 -6.214 -3.540 1.00 89.12 88 GLU A O 1
ATOM 682 N N . VAL A 1 89 ? 1.143 -6.993 -2.940 1.00 88.88 89 VAL A N 1
ATOM 683 C CA . VAL A 1 89 ? 1.119 -8.074 -3.941 1.00 88.88 89 VAL A CA 1
ATOM 684 C C . VAL A 1 89 ? 1.109 -7.508 -5.362 1.00 88.88 89 VAL A C 1
ATOM 686 O O . VAL A 1 89 ? 1.862 -7.970 -6.218 1.00 88.88 89 VAL A O 1
ATOM 689 N N . ILE A 1 90 ? 0.294 -6.483 -5.623 1.00 87.50 90 ILE A N 1
ATOM 690 C CA . ILE A 1 90 ? 0.233 -5.797 -6.921 1.00 87.50 90 ILE A CA 1
ATOM 691 C C . ILE A 1 90 ? 1.587 -5.174 -7.266 1.00 87.50 90 ILE A C 1
ATOM 693 O O . ILE A 1 90 ? 2.044 -5.281 -8.404 1.00 87.50 90 ILE A O 1
ATOM 697 N N . PHE A 1 91 ? 2.245 -4.553 -6.288 1.00 84.69 91 PHE A N 1
ATOM 698 C CA . PHE A 1 91 ? 3.570 -3.978 -6.466 1.00 84.69 91 PHE A CA 1
ATOM 699 C C . PHE A 1 91 ? 4.619 -5.060 -6.774 1.00 84.69 91 PHE A C 1
ATOM 701 O O . PHE A 1 91 ? 5.409 -4.897 -7.705 1.00 84.69 91 PHE A O 1
ATOM 708 N N . LEU A 1 92 ? 4.581 -6.195 -6.066 1.00 84.44 92 LEU A N 1
ATOM 709 C CA . LEU A 1 92 ? 5.482 -7.330 -6.285 1.00 84.44 92 LEU A CA 1
ATOM 710 C C . LEU A 1 92 ? 5.302 -7.962 -7.675 1.00 84.44 92 LEU A C 1
ATOM 712 O O . LEU A 1 92 ? 6.277 -8.316 -8.326 1.00 84.44 92 LEU A O 1
ATOM 716 N N . VAL A 1 93 ? 4.065 -8.085 -8.158 1.00 82.62 93 VAL A N 1
ATOM 717 C CA . VAL A 1 93 ? 3.793 -8.566 -9.525 1.00 82.62 93 VAL A CA 1
ATOM 718 C C . VAL A 1 93 ? 4.203 -7.517 -10.568 1.00 82.62 93 VAL A C 1
ATOM 720 O O . VAL A 1 93 ? 4.633 -7.861 -11.670 1.00 82.62 93 VAL A O 1
ATOM 723 N N . GLY A 1 94 ? 4.081 -6.232 -10.230 1.00 79.31 94 GLY A N 1
ATOM 724 C CA . GLY A 1 94 ? 4.370 -5.121 -11.129 1.00 79.31 94 GLY A CA 1
ATOM 725 C C . GLY A 1 94 ? 5.849 -4.827 -11.344 1.00 79.31 94 GLY A C 1
ATOM 726 O O . GLY A 1 94 ? 6.210 -4.393 -12.439 1.00 79.31 94 GLY A O 1
ATOM 727 N N . ILE A 1 95 ? 6.705 -5.094 -10.352 1.00 75.06 95 ILE A N 1
ATOM 728 C CA . ILE A 1 95 ? 8.142 -4.785 -10.432 1.00 75.06 95 ILE A CA 1
ATOM 729 C C . ILE A 1 95 ? 8.848 -5.552 -11.564 1.00 75.06 95 ILE A C 1
ATOM 731 O O . ILE A 1 95 ? 9.721 -4.997 -12.227 1.00 75.06 95 ILE A O 1
ATOM 735 N N . ASP A 1 96 ? 8.408 -6.781 -11.856 1.00 68.88 96 ASP A N 1
ATOM 736 C CA . ASP A 1 96 ? 8.957 -7.637 -12.920 1.00 68.88 96 ASP A CA 1
ATOM 737 C C . ASP A 1 96 ? 8.373 -7.312 -14.315 1.00 68.88 96 ASP A C 1
ATOM 739 O O . ASP A 1 96 ? 8.988 -7.558 -15.352 1.00 68.88 96 ASP A O 1
ATOM 743 N N . LYS A 1 97 ? 7.179 -6.705 -14.369 1.00 65.62 97 LYS A N 1
ATOM 744 C CA . LYS A 1 97 ? 6.389 -6.511 -15.603 1.00 65.62 97 LYS A CA 1
ATOM 745 C C . LYS A 1 97 ? 6.384 -5.070 -16.127 1.00 65.62 97 LYS A C 1
ATOM 747 O O . LYS A 1 97 ? 5.459 -4.669 -16.834 1.00 65.62 97 LYS A O 1
ATOM 752 N N . THR A 1 98 ? 7.433 -4.299 -15.853 1.00 65.25 98 THR A N 1
ATOM 753 C CA . THR A 1 98 ? 7.572 -2.888 -16.281 1.00 65.25 98 THR A CA 1
ATOM 754 C C . THR A 1 98 ? 7.770 -2.690 -17.789 1.00 65.25 98 THR A C 1
ATOM 756 O O . THR A 1 98 ? 7.677 -1.567 -18.276 1.00 65.25 98 THR A O 1
ATOM 759 N N . GLN A 1 99 ? 7.988 -3.767 -18.550 1.00 62.53 99 GLN A N 1
ATOM 760 C CA . GLN A 1 99 ? 8.256 -3.721 -19.995 1.00 62.53 99 GLN A CA 1
ATOM 761 C C . GLN A 1 99 ? 7.037 -3.319 -20.850 1.00 62.53 99 GLN A C 1
ATOM 763 O O . GLN A 1 99 ? 7.201 -2.870 -21.982 1.00 62.53 99 GLN A O 1
ATOM 768 N N . TYR A 1 100 ? 5.810 -3.455 -20.332 1.00 72.31 100 TYR A N 1
ATOM 769 C CA . TYR A 1 100 ? 4.585 -3.164 -21.082 1.00 72.31 100 TYR A CA 1
ATOM 770 C C . TYR A 1 100 ? 3.867 -1.922 -20.521 1.00 72.31 100 TYR A C 1
ATOM 772 O O . TYR A 1 100 ? 3.469 -1.884 -19.356 1.00 72.31 100 TYR A O 1
ATOM 780 N N . TYR A 1 101 ? 3.637 -0.916 -21.375 1.00 75.12 101 TYR A N 1
ATOM 781 C CA . TYR A 1 101 ? 3.037 0.379 -21.001 1.00 75.12 101 TYR A CA 1
ATOM 782 C C . TYR A 1 101 ? 1.641 0.256 -20.356 1.00 75.12 101 TYR A C 1
ATOM 784 O O . TYR A 1 101 ? 1.346 0.919 -19.361 1.00 75.12 101 TYR A O 1
ATOM 792 N N . ILE A 1 102 ? 0.783 -0.615 -20.898 1.00 78.56 102 ILE A N 1
ATOM 793 C CA . ILE A 1 102 ? -0.600 -0.791 -20.429 1.00 78.56 102 ILE A CA 1
ATOM 794 C C . ILE A 1 102 ? -0.673 -1.379 -19.009 1.00 78.56 102 ILE A C 1
ATOM 796 O O . ILE A 1 102 ? -1.270 -0.729 -18.150 1.00 78.56 102 ILE A O 1
ATOM 800 N N . PRO A 1 103 ? -0.074 -2.549 -18.699 1.00 78.75 103 PRO A N 1
ATOM 801 C CA . PRO A 1 103 ? -0.137 -3.100 -17.347 1.00 78.75 103 PRO A CA 1
ATOM 802 C C . PRO A 1 103 ? 0.573 -2.209 -16.326 1.00 78.75 103 PRO A C 1
ATOM 804 O O . PRO A 1 103 ? 0.054 -2.054 -15.227 1.00 78.75 103 PRO A O 1
ATOM 807 N N . CYS A 1 104 ? 1.678 -1.547 -16.692 1.00 82.00 104 CYS A N 1
ATOM 808 C CA . CYS A 1 104 ? 2.351 -0.587 -15.814 1.00 82.00 104 CYS A CA 1
ATOM 809 C C . CYS A 1 104 ? 1.404 0.550 -15.386 1.00 82.00 104 CYS A C 1
ATOM 811 O O . CYS A 1 104 ? 1.267 0.845 -14.196 1.00 82.00 104 CYS A O 1
ATOM 813 N N . ARG A 1 105 ? 0.663 1.130 -16.340 1.00 82.88 105 ARG A N 1
ATOM 814 C CA . ARG A 1 105 ? -0.330 2.172 -16.050 1.00 82.88 105 ARG A CA 1
ATOM 815 C C . ARG A 1 105 ? -1.483 1.656 -15.186 1.00 82.88 105 ARG A C 1
ATOM 817 O O . ARG A 1 105 ? -1.904 2.356 -14.269 1.00 82.88 105 ARG A O 1
ATOM 824 N N . VAL A 1 106 ? -1.990 0.453 -15.462 1.00 87.88 106 VAL A N 1
ATOM 825 C CA . VAL A 1 106 ? -3.068 -0.164 -14.669 1.00 87.88 106 VAL A CA 1
ATOM 826 C C . VAL A 1 106 ? -2.618 -0.387 -13.226 1.00 87.88 106 VAL A C 1
ATOM 828 O O . VAL A 1 106 ? -3.333 0.000 -12.306 1.00 87.88 106 VAL A O 1
ATOM 831 N N . ILE A 1 107 ? -1.421 -0.940 -13.027 1.00 86.94 107 ILE A N 1
ATOM 832 C CA . ILE A 1 107 ? -0.827 -1.161 -11.704 1.00 86.94 107 ILE A CA 1
ATOM 833 C C . ILE A 1 107 ? -0.679 0.162 -10.948 1.00 86.94 107 ILE A C 1
ATOM 835 O O . ILE A 1 107 ? -1.083 0.246 -9.792 1.00 86.94 107 ILE A O 1
ATOM 839 N N . ALA A 1 108 ? -0.173 1.212 -11.602 1.00 86.50 108 ALA A N 1
ATOM 840 C CA . ALA A 1 108 ? -0.019 2.527 -10.984 1.00 86.50 108 ALA A CA 1
ATOM 841 C C . ALA A 1 108 ? -1.361 3.118 -10.518 1.00 86.50 108 ALA A C 1
ATOM 843 O O . ALA A 1 108 ? -1.468 3.606 -9.392 1.00 86.50 108 ALA A O 1
ATOM 844 N N . VAL A 1 109 ? -2.401 3.040 -11.355 1.00 89.44 109 VAL A N 1
ATOM 845 C CA . VAL A 1 109 ? -3.751 3.511 -10.998 1.00 89.44 109 VAL A CA 1
ATOM 846 C C . VAL A 1 109 ? -4.337 2.683 -9.855 1.00 89.44 109 VAL A C 1
ATOM 848 O O . VAL A 1 109 ? -4.916 3.245 -8.927 1.00 89.44 109 VAL A O 1
ATOM 851 N N . LEU A 1 110 ? -4.164 1.362 -9.894 1.00 89.12 110 LEU A N 1
ATOM 852 C CA . LEU A 1 110 ? -4.677 0.450 -8.875 1.00 89.12 110 LEU A CA 1
ATOM 853 C C . LEU A 1 110 ? -4.013 0.695 -7.513 1.00 89.12 110 LEU A C 1
ATOM 855 O O . LEU A 1 110 ? -4.708 0.806 -6.506 1.00 89.12 110 LEU A O 1
ATOM 859 N N . LEU A 1 111 ? -2.688 0.860 -7.489 1.00 88.00 111 LEU A N 1
ATOM 860 C CA . LEU A 1 111 ? -1.935 1.234 -6.290 1.00 88.00 111 LEU A CA 1
ATOM 861 C C . LEU A 1 111 ? -2.409 2.577 -5.731 1.00 88.00 111 LEU A C 1
ATOM 863 O O . LEU A 1 111 ? -2.671 2.690 -4.536 1.00 88.00 111 LEU A O 1
ATOM 867 N N . HIS A 1 112 ? -2.570 3.581 -6.596 1.00 90.06 112 HIS A N 1
ATOM 868 C CA . HIS A 1 112 ? -3.049 4.896 -6.180 1.00 90.06 112 HIS A CA 1
ATOM 869 C C . HIS A 1 112 ? -4.446 4.823 -5.553 1.00 90.06 112 HIS A C 1
ATOM 871 O O . HIS A 1 112 ? -4.680 5.390 -4.486 1.00 90.06 112 HIS A O 1
ATOM 877 N N . TYR A 1 113 ? -5.360 4.078 -6.178 1.00 89.44 113 TYR A N 1
ATOM 878 C CA . TYR A 1 113 ? -6.700 3.857 -5.647 1.00 89.44 113 TYR A CA 1
ATOM 879 C C . TYR A 1 113 ? -6.668 3.166 -4.277 1.00 89.44 113 TYR A C 1
ATOM 881 O O . TYR A 1 113 ? -7.315 3.635 -3.343 1.00 89.44 113 TYR A O 1
ATOM 889 N N . LEU A 1 114 ? -5.879 2.099 -4.121 1.00 88.56 114 LEU A N 1
ATOM 890 C CA . LEU A 1 114 ? -5.757 1.384 -2.846 1.00 88.56 114 LEU A CA 1
ATOM 891 C C . LEU A 1 114 ? -5.221 2.288 -1.730 1.00 88.56 114 LEU A C 1
ATOM 893 O O . LEU A 1 114 ? -5.763 2.275 -0.624 1.00 88.56 114 LEU A O 1
ATOM 897 N N . PHE A 1 115 ? -4.222 3.128 -2.017 1.00 85.56 115 PHE A N 1
ATOM 898 C CA . PHE A 1 115 ? -3.716 4.094 -1.040 1.00 85.56 115 PHE A CA 1
ATOM 899 C C . PHE A 1 115 ? -4.745 5.163 -0.665 1.00 85.56 115 PHE A C 1
ATOM 901 O O . PHE A 1 115 ? -4.830 5.529 0.507 1.00 85.56 115 PHE A O 1
ATOM 908 N N . LEU A 1 116 ? -5.560 5.630 -1.615 1.00 91.00 116 LEU A N 1
ATOM 909 C CA . LEU A 1 116 ? -6.661 6.550 -1.320 1.00 91.00 116 LEU A CA 1
ATOM 910 C C . LEU A 1 116 ? -7.712 5.903 -0.419 1.00 91.00 116 LEU A C 1
ATOM 912 O O . LEU A 1 116 ? -8.127 6.517 0.559 1.00 91.00 116 LEU A O 1
ATOM 916 N N . VAL A 1 117 ? -8.105 4.657 -0.698 1.00 89.00 117 VAL A N 1
ATOM 917 C CA . VAL A 1 117 ? -9.037 3.906 0.159 1.00 89.00 117 VAL A CA 1
ATOM 918 C C . VAL A 1 117 ? -8.481 3.810 1.580 1.00 89.00 117 VAL A C 1
ATOM 920 O O . VAL A 1 117 ? -9.176 4.138 2.542 1.00 89.00 117 VAL A O 1
ATOM 923 N N . VAL A 1 118 ? -7.210 3.434 1.711 1.00 87.81 118 VAL A N 1
ATOM 924 C CA . VAL A 1 118 ? -6.496 3.344 2.991 1.00 87.81 118 VAL A CA 1
ATOM 925 C C . VAL A 1 118 ? -6.477 4.694 3.725 1.00 87.81 118 VAL A C 1
ATOM 927 O O . VAL A 1 118 ? -6.792 4.756 4.914 1.00 87.81 118 VAL A O 1
ATOM 930 N N . PHE A 1 119 ? -6.189 5.788 3.019 1.00 87.94 119 PHE A N 1
ATOM 931 C CA . PHE A 1 119 ? -6.215 7.141 3.575 1.00 87.94 119 PHE A CA 1
ATOM 932 C C . PHE A 1 119 ? -7.616 7.549 4.052 1.00 87.94 119 PHE A C 1
ATOM 934 O O . PHE A 1 119 ? -7.763 8.040 5.171 1.00 87.94 119 PHE A O 1
ATOM 941 N N . CYS A 1 120 ? -8.653 7.307 3.246 1.00 90.00 120 CYS A N 1
ATOM 942 C CA . CYS A 1 120 ? -10.037 7.613 3.606 1.00 90.00 120 CYS A CA 1
ATOM 943 C C . CYS A 1 120 ? -10.484 6.855 4.862 1.00 90.00 120 CYS A C 1
ATOM 945 O O . CYS A 1 120 ? -11.100 7.454 5.744 1.00 90.00 120 CYS A O 1
ATOM 947 N N . TRP A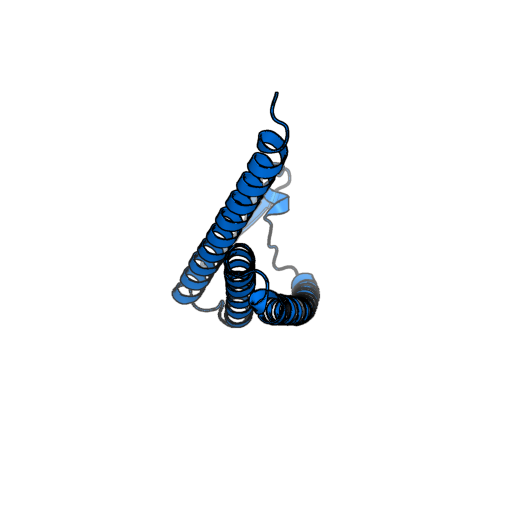 1 121 ? -10.146 5.568 4.979 1.00 87.31 121 TRP A N 1
ATOM 948 C CA . TRP A 1 121 ? -10.473 4.775 6.168 1.00 87.31 121 TRP A CA 1
ATOM 949 C C . TRP A 1 121 ? -9.713 5.238 7.412 1.00 87.31 121 TRP A C 1
ATOM 951 O O . TRP A 1 121 ? -10.323 5.364 8.473 1.00 87.31 121 TRP A O 1
ATOM 961 N N . MET A 1 122 ? -8.421 5.564 7.297 1.00 88.19 122 MET A N 1
ATOM 962 C CA . MET A 1 122 ? -7.664 6.140 8.416 1.00 88.19 122 MET A CA 1
ATOM 963 C C . MET A 1 122 ? -8.212 7.503 8.850 1.00 88.19 122 MET A C 1
ATOM 965 O O . MET A 1 122 ? -8.307 7.770 10.047 1.00 88.19 122 MET A O 1
ATOM 969 N N . ALA A 1 123 ? -8.611 8.352 7.901 1.00 88.50 123 ALA A N 1
ATOM 970 C CA . ALA A 1 123 ? -9.242 9.633 8.203 1.00 88.50 123 ALA A CA 1
ATOM 971 C C . ALA A 1 123 ? -10.591 9.442 8.915 1.00 88.50 123 ALA A C 1
ATOM 973 O O . ALA A 1 123 ? -10.858 10.122 9.905 1.00 88.50 123 ALA A O 1
ATOM 974 N N . ALA A 1 124 ? -11.414 8.489 8.464 1.00 87.69 124 ALA A N 1
ATOM 975 C CA . ALA A 1 124 ? -12.681 8.153 9.110 1.00 87.69 124 ALA A CA 1
ATOM 976 C C . ALA A 1 124 ? -12.476 7.667 10.556 1.00 87.69 124 ALA A C 1
ATOM 978 O O . ALA A 1 124 ? -13.121 8.185 11.466 1.00 87.69 124 ALA A O 1
ATOM 979 N N . GLU A 1 125 ? -11.537 6.746 10.790 1.00 85.38 125 GLU A N 1
ATOM 980 C CA . GLU A 1 125 ? -11.157 6.302 12.142 1.00 85.38 125 GLU A CA 1
ATOM 981 C C . GLU A 1 125 ? -10.649 7.471 13.005 1.00 85.38 125 GLU A C 1
ATOM 983 O O . GLU A 1 125 ? -11.051 7.611 14.161 1.00 85.38 125 GLU A O 1
ATOM 988 N N . GLY A 1 126 ? -9.829 8.366 12.443 1.00 86.62 126 GLY A N 1
ATOM 989 C CA . GLY A 1 126 ? -9.352 9.570 13.131 1.00 86.62 126 GLY A CA 1
ATOM 990 C C . GLY A 1 126 ? -10.485 10.509 13.560 1.00 86.62 126 GLY A C 1
ATOM 991 O O . GLY A 1 126 ? -10.493 10.997 14.692 1.00 86.62 126 GLY A O 1
ATOM 992 N N . ILE A 1 127 ? -11.484 10.711 12.695 1.00 89.06 127 ILE A N 1
ATOM 993 C CA . ILE A 1 127 ? -12.686 11.498 13.010 1.00 89.06 127 ILE A CA 1
ATOM 994 C C . ILE A 1 127 ? -13.516 10.807 14.100 1.00 89.06 127 ILE A C 1
ATOM 996 O O . ILE A 1 127 ? -13.970 11.469 15.034 1.00 89.06 127 ILE A O 1
ATOM 1000 N N . ILE A 1 128 ? -13.693 9.485 14.023 1.00 85.94 128 ILE A N 1
ATOM 1001 C CA . ILE A 1 128 ? -14.427 8.706 15.032 1.00 85.94 128 ILE A CA 1
ATOM 1002 C C . ILE A 1 128 ? -13.751 8.835 16.404 1.00 85.94 128 ILE A C 1
ATOM 1004 O O . ILE A 1 128 ? -14.431 9.094 17.399 1.00 85.94 128 ILE A O 1
ATOM 1008 N N . LEU A 1 129 ? -12.421 8.717 16.466 1.00 85.81 129 LEU A N 1
ATOM 1009 C CA . LEU A 1 129 ? -11.650 8.913 17.697 1.00 85.81 129 LEU A CA 1
ATOM 1010 C C . LEU A 1 129 ? -11.793 10.338 18.241 1.00 85.81 129 LEU A C 1
ATOM 1012 O O . LEU A 1 129 ? -12.009 10.509 19.441 1.00 85.81 129 LEU A O 1
ATOM 1016 N N . TYR A 1 130 ? -11.729 11.349 17.373 1.00 86.94 130 TYR A N 1
ATOM 1017 C CA . TYR A 1 130 ? -11.922 12.745 17.764 1.00 86.94 130 TYR A CA 1
ATOM 1018 C C . TYR A 1 130 ? -13.310 12.978 18.378 1.00 86.94 130 TYR A C 1
ATOM 1020 O O . TYR A 1 130 ? -13.420 13.542 19.466 1.00 86.94 130 TYR A O 1
ATOM 1028 N N . ILE A 1 131 ? -14.372 12.489 17.732 1.00 85.88 131 ILE A N 1
ATOM 1029 C CA . ILE A 1 131 ? -15.744 12.623 18.241 1.00 85.88 131 ILE A CA 1
ATOM 1030 C C . ILE A 1 131 ? -15.905 11.878 19.570 1.00 85.88 131 ILE A C 1
ATOM 1032 O O . ILE A 1 131 ? -16.513 12.429 20.487 1.00 85.88 131 ILE A O 1
ATOM 1036 N N . MET A 1 132 ? -15.356 10.663 19.698 1.00 83.38 132 MET A N 1
ATOM 1037 C CA . MET A 1 132 ? -15.398 9.914 20.959 1.00 83.38 132 MET A CA 1
ATOM 1038 C C . MET A 1 132 ? -14.683 10.650 22.092 1.00 83.38 132 MET A C 1
ATOM 1040 O O . MET A 1 132 ? -15.186 10.626 23.205 1.00 83.38 132 MET A O 1
ATOM 1044 N N . LEU A 1 133 ? -13.556 11.319 21.832 1.00 85.06 133 LEU A N 1
ATOM 1045 C CA . LEU A 1 133 ? -12.845 12.097 22.852 1.00 85.06 133 LEU A CA 1
ATOM 1046 C C . LEU A 1 133 ? -13.586 13.383 23.237 1.00 85.06 133 LEU A C 1
ATOM 1048 O O . LEU A 1 133 ? -13.655 13.713 24.417 1.00 85.06 133 LEU A O 1
ATOM 1052 N N . VAL A 1 134 ? -14.147 14.107 22.264 1.00 85.50 134 VAL A N 1
ATOM 1053 C CA . VAL A 1 134 ? -14.783 15.413 22.512 1.00 85.50 134 VAL A CA 1
ATOM 1054 C C . VAL A 1 134 ? -16.193 15.273 23.089 1.00 85.50 134 VAL A C 1
ATOM 1056 O O . VAL A 1 134 ? -16.552 16.021 23.992 1.00 85.50 134 VAL A O 1
ATOM 1059 N N . ARG A 1 135 ? -17.005 14.316 22.615 1.00 63.44 135 ARG A N 1
ATOM 1060 C CA . ARG A 1 135 ? -18.389 14.127 23.099 1.00 63.44 135 ARG A CA 1
ATOM 1061 C C . ARG A 1 135 ? -18.516 13.293 24.379 1.00 63.44 135 ARG A C 1
ATOM 1063 O O . ARG A 1 135 ? -19.623 13.175 24.895 1.00 63.44 135 ARG A O 1
ATOM 1070 N N . VAL A 1 136 ? -17.430 12.708 24.889 1.00 62.16 136 VAL A N 1
ATOM 1071 C CA . VAL A 1 136 ? -17.433 11.961 26.164 1.00 62.16 136 VAL A CA 1
ATOM 1072 C C . VAL A 1 136 ? -17.406 12.868 27.391 1.00 62.16 136 VAL A C 1
ATOM 1074 O O . VAL A 1 136 ? -17.802 12.424 28.464 1.00 62.16 136 VAL A O 1
ATOM 1077 N N . PHE A 1 137 ? -16.995 14.128 27.250 1.00 55.97 137 PHE A N 1
ATOM 1078 C CA . PHE A 1 137 ? -17.122 15.113 28.319 1.00 55.97 137 PHE A CA 1
ATOM 1079 C C . PHE A 1 137 ? -18.413 15.911 28.099 1.00 55.97 137 PHE A C 1
ATOM 1081 O O . PHE A 1 137 ? -18.419 16.822 27.270 1.00 55.97 137 PHE A O 1
ATOM 1088 N N . PRO A 1 138 ? -19.529 15.574 28.776 1.00 53.94 138 PRO A N 1
ATOM 1089 C CA . PRO A 1 138 ? -20.649 16.497 28.845 1.00 53.94 138 PRO A CA 1
ATOM 1090 C C . PRO A 1 138 ? -20.170 17.755 29.583 1.00 53.94 138 PRO A C 1
ATOM 1092 O O . PRO A 1 138 ? -19.612 17.657 30.676 1.00 53.94 138 PRO A O 1
ATOM 1095 N N . SER A 1 139 ? -20.338 18.916 28.952 1.00 53.19 139 SER A N 1
ATOM 1096 C CA . SER A 1 139 ? -20.330 20.218 29.629 1.00 53.19 139 SER A CA 1
ATOM 1097 C C . SER A 1 139 ? -21.562 20.362 30.508 1.00 53.19 139 SER A C 1
ATOM 1099 O O . SER A 1 139 ? -22.652 20.047 29.971 1.00 53.19 139 SER A O 1
#